Protein AF-A0A2S9G541-F1 (afdb_monomer_lite)

Secondary structure (DSSP, 8-state):
-HHHHHHHHHHSTTSHHHHHHHHHHHHTGGG--HHHHHHHHHHHHHHHHHHHHHHHHHHH-GGGS-HHHHHHHHHHHHHHHTT--

pLDDT: mean 89.06, std 5.02, range [63.19, 95.81]

Foldseek 3Di:
DLVVLLCQLVVPLPDPSLVVSQCVLVVLCVVVDPVSVVSNVSSQLSLLCPLQVLLVCCVVCVVVDDPVSNVSSVVSVVCSVVSHD

Sequence (85 aa):
LGVILGLMMCFDLGGPVNKAAYAFATAGLAAATTASFEIMATGMAAGMVPPLAMALATTIRPGLFSEPERENGRAAWLLGASFIS

Radius of gyration: 14.52 Å; chains: 1; bounding box: 32×18×41 Å

Structure (mmCIF, N/CA/C/O backbone):
data_AF-A0A2S9G541-F1
#
_entry.id   AF-A0A2S9G541-F1
#
loop_
_atom_site.group_PDB
_atom_site.id
_atom_site.type_symbol
_atom_site.label_atom_id
_atom_site.label_alt_id
_atom_site.label_comp_id
_atom_site.label_asym_id
_atom_site.label_entity_id
_atom_site.label_seq_id
_atom_site.pdbx_PDB_ins_code
_atom_site.Cartn_x
_atom_site.Cartn_y
_atom_site.Cartn_z
_atom_site.occupancy
_atom_site.B_iso_or_equiv
_atom_site.auth_seq_id
_atom_site.auth_comp_id
_atom_site.auth_asym_id
_atom_site.auth_atom_id
_atom_site.pdbx_PDB_model_num
ATOM 1 N N . LEU A 1 1 ? 7.069 -7.937 -12.630 1.00 75.50 1 LEU A N 1
ATOM 2 C CA . LEU A 1 1 ? 7.672 -6.801 -11.894 1.00 75.50 1 LEU A CA 1
ATOM 3 C C . LEU A 1 1 ? 6.660 -6.095 -10.990 1.00 75.50 1 LEU A C 1
ATOM 5 O O . LEU A 1 1 ? 6.933 -5.985 -9.804 1.00 75.50 1 LEU A O 1
ATOM 9 N N . GLY A 1 2 ? 5.489 -5.695 -11.504 1.00 83.19 2 GLY A N 1
ATOM 10 C CA . GLY A 1 2 ? 4.473 -4.971 -10.722 1.00 83.19 2 GLY A CA 1
ATOM 11 C C . GLY A 1 2 ? 4.054 -5.633 -9.402 1.00 83.19 2 GLY A C 1
ATOM 12 O O . GLY A 1 2 ? 3.994 -4.953 -8.390 1.00 83.19 2 GLY A O 1
ATOM 13 N N . VAL A 1 3 ? 3.872 -6.960 -9.370 1.00 86.56 3 VAL A N 1
ATOM 14 C CA . VAL A 1 3 ? 3.554 -7.696 -8.125 1.00 86.56 3 VAL A CA 1
ATOM 15 C C . VAL A 1 3 ? 4.650 -7.540 -7.066 1.00 86.56 3 VAL A C 1
ATOM 17 O O . VAL A 1 3 ? 4.346 -7.282 -5.910 1.00 86.56 3 VAL A O 1
ATOM 20 N N . ILE A 1 4 ? 5.925 -7.651 -7.453 1.00 90.00 4 ILE A N 1
ATOM 21 C CA . ILE A 1 4 ? 7.057 -7.521 -6.522 1.00 90.00 4 ILE A CA 1
ATOM 22 C C . ILE A 1 4 ? 7.110 -6.095 -5.966 1.00 90.00 4 ILE A C 1
ATOM 24 O O . ILE A 1 4 ? 7.180 -5.915 -4.755 1.00 90.00 4 ILE A O 1
ATOM 28 N N . LEU A 1 5 ? 7.014 -5.087 -6.838 1.00 87.25 5 LEU A N 1
ATOM 29 C CA . LEU A 1 5 ? 7.006 -3.684 -6.417 1.00 87.25 5 LEU A CA 1
ATOM 30 C C . LEU A 1 5 ? 5.792 -3.356 -5.545 1.00 87.25 5 LEU A C 1
ATOM 32 O O . LEU A 1 5 ? 5.933 -2.667 -4.543 1.00 87.25 5 LEU A O 1
ATOM 36 N N . GLY A 1 6 ? 4.616 -3.887 -5.877 1.00 86.31 6 GLY A N 1
ATOM 37 C CA .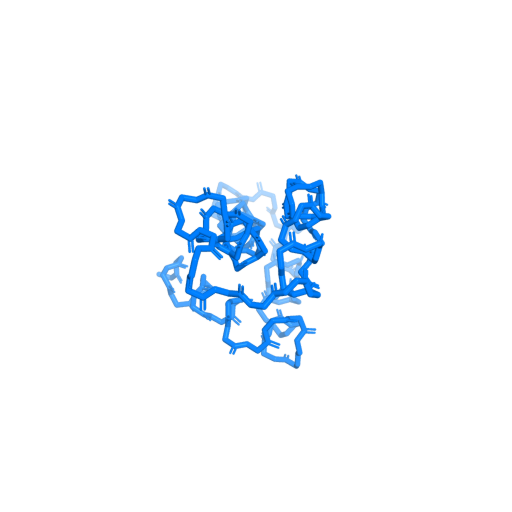 GLY A 1 6 ? 3.413 -3.702 -5.075 1.00 86.31 6 GLY A CA 1
ATOM 38 C C . GLY A 1 6 ? 3.543 -4.312 -3.680 1.00 86.31 6 GLY A C 1
ATOM 39 O O . GLY A 1 6 ? 3.189 -3.668 -2.695 1.00 86.31 6 GLY A O 1
ATOM 40 N N . LEU A 1 7 ? 4.133 -5.509 -3.579 1.00 88.44 7 LEU A N 1
ATOM 41 C CA . LEU A 1 7 ? 4.458 -6.123 -2.290 1.00 88.44 7 LEU A CA 1
ATOM 42 C C . LEU A 1 7 ? 5.444 -5.264 -1.494 1.00 88.44 7 LEU A C 1
ATOM 44 O O . LEU A 1 7 ? 5.227 -5.057 -0.306 1.00 88.44 7 LEU A O 1
ATOM 48 N N . MET A 1 8 ? 6.477 -4.713 -2.138 1.00 91.06 8 MET A N 1
ATOM 49 C CA . MET A 1 8 ? 7.428 -3.813 -1.478 1.00 91.06 8 MET A CA 1
ATOM 50 C C . MET A 1 8 ? 6.761 -2.532 -0.958 1.00 91.06 8 MET A C 1
ATOM 52 O O . MET A 1 8 ? 7.059 -2.111 0.155 1.00 91.06 8 MET A O 1
ATOM 56 N N . MET A 1 9 ? 5.831 -1.940 -1.715 1.00 89.56 9 MET A N 1
ATOM 57 C CA . MET A 1 9 ? 5.084 -0.749 -1.282 1.00 89.56 9 MET A CA 1
ATOM 58 C C . MET A 1 9 ? 4.198 -1.031 -0.059 1.00 89.56 9 MET A C 1
ATOM 60 O O . MET A 1 9 ? 4.012 -0.153 0.781 1.00 89.56 9 MET A O 1
ATOM 64 N N . CYS A 1 10 ? 3.677 -2.252 0.072 1.00 86.50 10 CYS A N 1
ATOM 65 C CA . CYS A 1 10 ? 2.811 -2.633 1.191 1.00 86.50 10 CYS A CA 1
ATOM 66 C C . CYS A 1 10 ? 3.570 -3.207 2.397 1.00 86.50 10 CYS A C 1
ATOM 68 O O . CYS A 1 10 ? 2.975 -3.351 3.460 1.00 86.50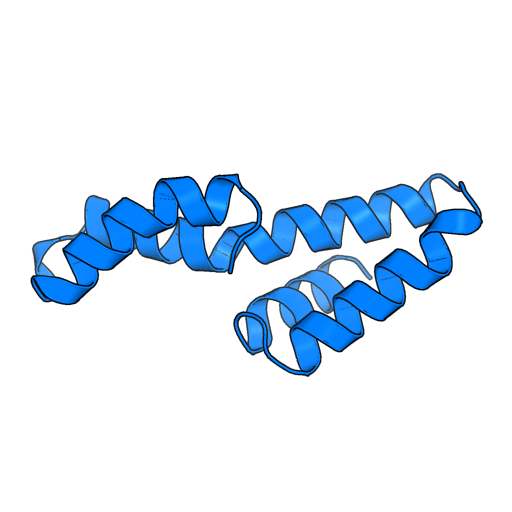 10 CYS A O 1
ATOM 70 N N . PHE A 1 11 ? 4.845 -3.573 2.236 1.00 87.19 11 PHE A N 1
ATOM 71 C CA . PHE A 1 11 ? 5.573 -4.398 3.202 1.00 87.19 11 PHE A CA 1
ATOM 72 C C . PHE A 1 11 ? 5.724 -3.736 4.575 1.00 87.19 11 PHE A C 1
ATOM 74 O O . PHE A 1 11 ? 5.504 -4.378 5.598 1.00 87.19 11 PHE A O 1
ATOM 81 N N . ASP A 1 12 ? 6.098 -2.459 4.595 1.00 83.88 12 ASP A N 1
ATOM 82 C CA . ASP A 1 12 ? 6.434 -1.729 5.818 1.00 83.88 12 ASP A CA 1
ATOM 83 C C . ASP A 1 12 ? 5.671 -0.411 5.978 1.00 83.88 12 ASP A C 1
ATOM 85 O O . ASP A 1 12 ? 6.101 0.449 6.744 1.00 83.88 12 ASP A O 1
ATOM 89 N N . LEU A 1 13 ? 4.544 -0.260 5.270 1.00 78.38 13 LEU A N 1
ATOM 90 C CA . LEU A 1 13 ? 3.592 0.845 5.449 1.00 78.38 13 LEU A CA 1
ATOM 91 C C . LEU A 1 13 ? 4.269 2.233 5.465 1.00 78.38 13 LEU A C 1
ATOM 93 O O . LEU A 1 13 ? 4.061 3.027 6.375 1.00 78.38 13 LEU A O 1
ATOM 97 N N . GLY A 1 14 ? 5.128 2.506 4.473 1.00 76.06 14 GLY A N 1
ATOM 98 C CA . GLY A 1 14 ? 5.847 3.787 4.342 1.00 76.06 14 GLY A CA 1
ATOM 99 C C . GLY A 1 14 ? 7.270 3.801 4.923 1.00 76.06 14 GLY A C 1
ATOM 100 O O . GLY A 1 14 ? 7.932 4.847 4.946 1.00 76.06 14 GLY A O 1
ATOM 101 N N . GLY A 1 15 ? 7.766 2.648 5.372 1.00 86.12 15 GLY A N 1
ATOM 102 C CA . GLY A 1 15 ? 9.131 2.458 5.856 1.00 86.12 15 GLY A CA 1
ATOM 103 C C . GLY A 1 15 ? 10.215 2.423 4.755 1.00 86.12 15 GLY A C 1
ATOM 104 O O . GLY A 1 15 ? 10.011 2.885 3.626 1.00 86.12 15 GLY A O 1
ATOM 105 N N . PRO A 1 16 ? 11.430 1.933 5.080 1.00 90.00 16 PRO A N 1
ATOM 106 C CA . PRO A 1 16 ? 12.566 1.878 4.155 1.00 90.00 16 PRO A CA 1
ATOM 107 C C . PRO A 1 16 ? 12.320 1.103 2.848 1.00 90.00 16 PRO A C 1
ATOM 109 O O . PRO A 1 16 ? 12.832 1.505 1.803 1.00 90.00 16 PRO A O 1
ATOM 112 N N . VAL A 1 17 ? 11.553 0.011 2.881 1.00 91.06 17 VAL A N 1
ATOM 113 C CA . VAL A 1 17 ? 11.258 -0.851 1.725 1.00 91.06 17 VAL A CA 1
ATOM 114 C C . VAL A 1 17 ? 10.289 -0.161 0.770 1.00 91.06 17 VAL A C 1
ATOM 116 O O . VAL A 1 17 ? 10.563 -0.117 -0.432 1.00 91.06 17 VAL A O 1
ATOM 119 N N . ASN A 1 18 ? 9.218 0.451 1.289 1.00 89.31 18 ASN A N 1
ATOM 120 C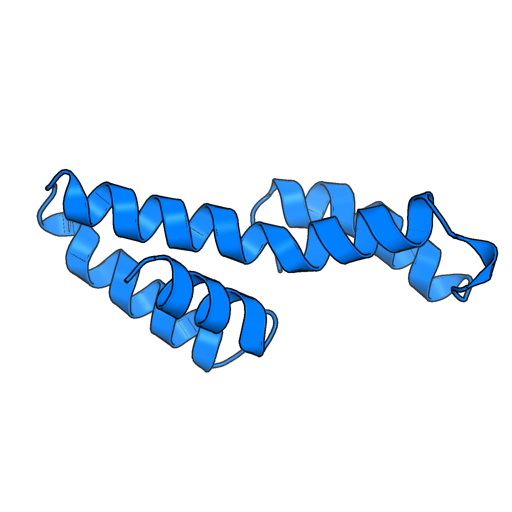 CA . ASN A 1 18 ? 8.321 1.288 0.492 1.00 89.31 18 ASN A CA 1
ATOM 121 C C . ASN A 1 18 ? 9.099 2.431 -0.184 1.00 89.31 18 ASN A C 1
ATOM 123 O O . ASN A 1 18 ? 9.020 2.608 -1.402 1.00 89.31 18 ASN A O 1
ATOM 127 N N . LYS A 1 19 ? 9.951 3.141 0.569 1.00 89.69 19 LYS A N 1
ATOM 128 C CA . LYS A 1 19 ? 10.774 4.230 0.016 1.00 89.69 19 LYS A CA 1
ATOM 129 C C . LYS A 1 19 ? 11.749 3.752 -1.054 1.00 89.69 19 LYS A C 1
ATOM 131 O O . LYS A 1 19 ? 11.926 4.445 -2.052 1.00 89.69 19 LYS A O 1
ATOM 136 N N . ALA A 1 20 ? 12.358 2.579 -0.886 1.00 91.88 20 ALA A N 1
ATOM 137 C CA . ALA A 1 20 ? 13.235 1.997 -1.898 1.00 91.88 20 ALA A CA 1
ATOM 138 C C . ALA A 1 20 ? 12.470 1.654 -3.189 1.00 91.88 20 ALA A C 1
ATOM 140 O O . ALA A 1 20 ? 12.950 1.952 -4.284 1.00 91.88 20 ALA A O 1
ATOM 141 N N . ALA A 1 21 ? 11.265 1.085 -3.076 1.00 89.81 21 ALA A N 1
ATOM 142 C CA . ALA A 1 21 ? 10.407 0.810 -4.228 1.00 89.81 21 ALA A CA 1
ATOM 143 C C . ALA A 1 21 ? 9.974 2.099 -4.945 1.00 89.81 21 ALA A C 1
ATOM 145 O O . ALA A 1 21 ? 10.039 2.174 -6.174 1.00 89.81 21 ALA A O 1
ATOM 146 N N . TYR A 1 22 ? 9.598 3.135 -4.190 1.00 90.31 22 TYR A N 1
ATOM 147 C CA . TYR A 1 22 ? 9.230 4.432 -4.755 1.00 90.31 22 TYR A CA 1
ATOM 148 C C . TYR A 1 22 ? 10.424 5.137 -5.419 1.00 90.31 22 TYR A C 1
ATOM 150 O O . TYR A 1 22 ? 10.290 5.689 -6.513 1.00 90.31 22 TYR A O 1
ATOM 158 N N . ALA A 1 23 ? 11.616 5.068 -4.817 1.00 91.75 23 ALA A N 1
ATOM 159 C CA . ALA A 1 23 ? 12.856 5.582 -5.401 1.00 91.75 23 ALA A CA 1
ATOM 160 C C . ALA A 1 23 ? 13.203 4.877 -6.723 1.00 91.75 23 ALA A C 1
ATOM 162 O O . ALA A 1 23 ? 13.570 5.528 -7.698 1.00 91.75 23 ALA A O 1
ATOM 163 N N . PHE A 1 24 ? 13.030 3.555 -6.789 1.00 90.38 24 PHE A N 1
ATOM 164 C CA . PHE A 1 24 ? 13.212 2.795 -8.025 1.00 90.38 24 PHE A CA 1
ATOM 165 C C . PHE A 1 24 ? 12.234 3.242 -9.124 1.00 90.38 24 PHE A C 1
ATOM 167 O O . PHE A 1 24 ? 12.646 3.498 -10.256 1.00 90.38 24 PHE A O 1
ATOM 174 N N . ALA A 1 25 ? 10.948 3.381 -8.787 1.00 88.81 25 ALA A N 1
ATOM 175 C CA . ALA A 1 25 ? 9.922 3.805 -9.737 1.00 88.81 25 ALA A CA 1
ATOM 176 C C . ALA A 1 25 ? 10.155 5.237 -10.254 1.00 88.81 25 ALA A C 1
ATOM 178 O O . ALA A 1 25 ? 10.068 5.490 -11.455 1.00 88.81 25 ALA A O 1
ATOM 179 N N . THR A 1 26 ? 10.497 6.168 -9.359 1.00 91.00 26 THR A N 1
ATOM 180 C CA . THR A 1 26 ? 10.776 7.572 -9.704 1.00 91.00 26 THR A CA 1
ATOM 181 C C . THR A 1 26 ? 12.050 7.739 -10.527 1.00 91.00 26 THR A C 1
ATOM 183 O O . THR A 1 26 ? 12.048 8.520 -11.478 1.00 91.00 26 THR A O 1
ATOM 186 N N . ALA A 1 27 ? 13.115 6.988 -10.231 1.00 91.50 27 ALA A N 1
ATOM 187 C CA . ALA A 1 27 ? 14.376 7.073 -10.969 1.00 91.50 27 ALA A CA 1
ATOM 188 C C . ALA A 1 27 ? 14.210 6.740 -12.463 1.00 91.50 27 ALA A C 1
ATOM 190 O O . ALA A 1 27 ? 14.828 7.373 -13.317 1.00 91.50 27 ALA A O 1
ATOM 191 N N . GLY A 1 28 ? 13.344 5.774 -12.787 1.00 86.94 28 GLY A N 1
ATOM 192 C CA . GLY A 1 28 ? 13.051 5.375 -14.166 1.00 86.94 28 GLY A CA 1
ATOM 193 C C . GLY A 1 28 ? 12.034 6.263 -14.889 1.00 86.94 28 GLY A C 1
ATOM 194 O O . GLY A 1 28 ? 11.839 6.099 -16.097 1.00 86.94 28 GLY A O 1
ATOM 195 N N . LEU A 1 29 ? 11.376 7.192 -14.185 1.00 89.69 29 LEU A N 1
ATOM 196 C CA . LEU A 1 29 ? 10.253 7.962 -14.724 1.00 89.69 29 LEU A CA 1
ATOM 197 C C . LEU A 1 29 ? 10.682 8.920 -15.844 1.00 89.69 29 LEU A C 1
ATOM 199 O O . LEU A 1 29 ? 9.959 9.085 -16.825 1.00 89.69 29 LEU A O 1
ATOM 203 N N . ALA A 1 30 ? 11.887 9.490 -15.743 1.00 91.12 30 ALA A N 1
ATOM 204 C CA . ALA A 1 30 ? 12.431 10.424 -16.731 1.00 91.12 30 ALA A CA 1
ATOM 205 C C . ALA A 1 30 ? 12.646 9.799 -18.122 1.00 91.12 30 ALA A C 1
ATOM 207 O O . ALA A 1 30 ? 12.699 10.521 -19.112 1.00 91.12 30 ALA A O 1
ATOM 208 N N . ALA A 1 31 ? 12.730 8.466 -18.216 1.00 91.44 31 ALA A N 1
ATOM 209 C CA . ALA A 1 31 ? 12.838 7.773 -19.498 1.00 91.44 31 ALA A CA 1
ATOM 210 C C . ALA A 1 31 ? 11.555 7.874 -20.349 1.00 91.44 31 ALA A C 1
ATOM 212 O O . ALA A 1 31 ? 11.604 7.572 -21.538 1.00 91.44 31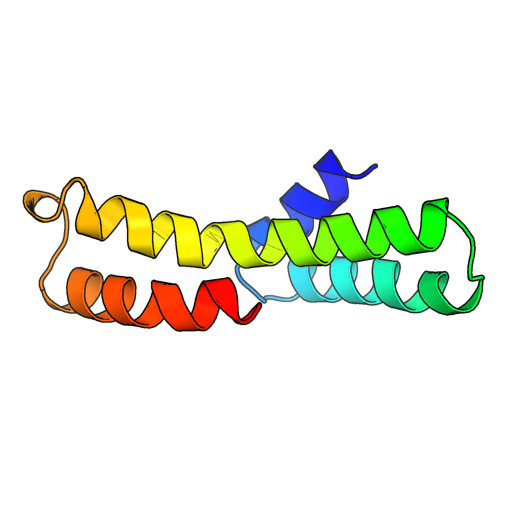 ALA A O 1
ATOM 213 N N . ALA A 1 32 ? 10.425 8.289 -19.755 1.00 90.44 32 ALA A N 1
ATOM 214 C CA . ALA A 1 32 ? 9.155 8.566 -20.435 1.00 90.44 32 ALA A CA 1
ATOM 215 C C . ALA A 1 32 ? 8.651 7.428 -21.350 1.00 90.44 32 ALA A C 1
ATOM 217 O O . ALA A 1 32 ? 7.998 7.665 -22.366 1.00 90.44 32 ALA A O 1
ATOM 218 N N . THR A 1 33 ? 8.951 6.179 -20.986 1.00 93.94 33 THR A N 1
ATOM 219 C CA . THR A 1 33 ? 8.459 4.991 -21.692 1.00 93.94 33 THR A CA 1
ATOM 220 C C . THR A 1 33 ? 7.142 4.510 -21.090 1.00 93.94 33 THR A C 1
ATOM 222 O O . THR A 1 33 ? 6.867 4.751 -19.913 1.00 93.94 33 THR A O 1
ATOM 225 N N . THR A 1 34 ? 6.354 3.751 -21.856 1.00 92.00 34 THR A N 1
ATOM 226 C CA . THR A 1 34 ? 5.147 3.087 -21.336 1.00 92.00 34 THR A CA 1
ATOM 227 C C . THR A 1 34 ? 5.458 2.258 -20.089 1.00 92.00 34 THR A C 1
ATOM 229 O O . THR A 1 34 ? 4.765 2.383 -19.085 1.00 92.00 34 THR A O 1
ATOM 232 N N . ALA A 1 35 ? 6.562 1.505 -20.101 1.00 89.31 35 ALA A N 1
ATOM 233 C CA . ALA A 1 35 ? 6.990 0.703 -18.958 1.00 89.31 35 ALA A CA 1
ATOM 234 C C . ALA A 1 35 ? 7.332 1.564 -17.726 1.00 89.31 35 ALA A C 1
ATOM 236 O O . ALA A 1 35 ? 6.971 1.210 -16.606 1.00 89.31 35 ALA A O 1
ATOM 237 N N . SER A 1 36 ? 7.988 2.715 -17.917 1.00 89.19 36 SER A N 1
ATOM 238 C CA . SER A 1 36 ? 8.283 3.665 -16.833 1.00 89.19 36 SER A CA 1
ATOM 239 C C . SER A 1 36 ? 7.002 4.181 -16.169 1.00 89.19 36 SER A C 1
ATOM 241 O O . SER A 1 36 ? 6.934 4.273 -14.942 1.00 89.19 36 SER A O 1
ATOM 243 N N . PHE A 1 37 ? 5.972 4.482 -16.965 1.00 91.69 37 PHE A N 1
ATOM 244 C CA . PHE A 1 37 ? 4.676 4.921 -16.449 1.00 91.69 37 PHE A CA 1
ATOM 245 C C . PHE A 1 37 ? 3.916 3.796 -15.747 1.00 91.69 37 PHE A C 1
ATOM 247 O O . PHE A 1 37 ? 3.370 4.021 -14.672 1.00 91.69 37 PHE A O 1
ATOM 254 N N . GLU A 1 38 ? 3.926 2.580 -16.295 1.00 92.38 38 GLU A N 1
ATOM 255 C CA . GLU A 1 38 ? 3.300 1.407 -15.671 1.00 92.38 38 GLU A CA 1
ATOM 256 C C . GLU A 1 38 ? 3.925 1.074 -14.312 1.00 92.38 38 GLU A C 1
ATOM 258 O O . GLU A 1 38 ? 3.210 0.766 -13.355 1.00 92.38 38 GLU A O 1
ATOM 263 N N . ILE A 1 39 ? 5.254 1.170 -14.198 1.00 90.88 39 ILE A N 1
ATOM 264 C CA . ILE A 1 39 ? 5.981 0.954 -12.942 1.00 90.88 39 ILE A CA 1
ATOM 265 C C . ILE A 1 39 ? 5.550 1.981 -11.890 1.00 90.88 39 ILE A C 1
ATOM 267 O O . ILE A 1 39 ? 5.209 1.599 -10.768 1.00 90.88 39 ILE A O 1
ATOM 271 N N . MET A 1 40 ? 5.518 3.267 -12.252 1.00 92.31 40 MET A N 1
ATOM 272 C CA . MET A 1 40 ? 5.093 4.330 -11.341 1.00 92.31 40 MET A CA 1
ATOM 273 C C . MET A 1 40 ? 3.620 4.191 -10.947 1.00 92.31 40 MET A C 1
ATOM 275 O O . MET A 1 40 ? 3.296 4.221 -9.762 1.00 92.31 40 MET A O 1
ATOM 279 N N . ALA A 1 41 ? 2.733 3.956 -11.916 1.00 90.94 41 ALA A N 1
ATOM 280 C CA . ALA A 1 41 ? 1.308 3.758 -11.671 1.00 90.94 41 ALA A CA 1
ATOM 281 C C . ALA A 1 41 ? 1.052 2.565 -10.743 1.00 90.94 41 ALA A C 1
ATOM 283 O O . ALA A 1 41 ? 0.241 2.662 -9.824 1.00 90.94 41 ALA A O 1
ATOM 284 N N . THR A 1 42 ? 1.784 1.463 -10.929 1.00 89.75 42 THR A N 1
ATOM 285 C CA . THR A 1 42 ? 1.685 0.296 -10.044 1.00 89.75 42 THR A CA 1
ATOM 286 C C . THR A 1 42 ? 2.135 0.636 -8.627 1.00 89.75 42 THR A C 1
ATOM 288 O O . THR A 1 42 ? 1.462 0.255 -7.672 1.00 89.75 42 THR A O 1
ATOM 291 N N . GLY A 1 43 ? 3.242 1.372 -8.476 1.00 88.12 43 GLY A N 1
ATOM 292 C CA . GLY A 1 43 ? 3.709 1.832 -7.169 1.00 88.12 43 GLY A CA 1
ATOM 293 C C . GLY A 1 43 ? 2.667 2.704 -6.466 1.00 88.12 43 GLY A C 1
ATOM 294 O O . GLY A 1 43 ? 2.344 2.462 -5.303 1.00 88.12 43 GLY A O 1
ATOM 295 N N . MET A 1 44 ? 2.088 3.663 -7.192 1.00 89.12 44 MET A N 1
ATOM 296 C CA . MET A 1 44 ? 1.059 4.552 -6.654 1.00 89.12 44 MET A CA 1
ATOM 297 C C . MET A 1 44 ? -0.215 3.796 -6.263 1.00 89.12 44 MET A C 1
ATOM 299 O O . MET A 1 44 ? -0.710 3.947 -5.152 1.00 89.12 44 MET A O 1
ATOM 303 N N . ALA A 1 45 ? -0.717 2.921 -7.132 1.00 89.62 45 ALA A N 1
ATOM 304 C CA . ALA A 1 45 ? -1.899 2.122 -6.829 1.00 89.62 45 ALA A CA 1
ATOM 305 C C . ALA A 1 45 ? -1.668 1.201 -5.621 1.00 89.62 45 ALA A C 1
ATOM 307 O O . ALA A 1 45 ? -2.525 1.105 -4.745 1.00 89.62 45 ALA A O 1
ATOM 308 N N . ALA A 1 46 ? -0.500 0.558 -5.539 1.00 88.94 46 ALA A N 1
ATOM 309 C CA . ALA A 1 46 ? -0.181 -0.361 -4.454 1.00 88.94 46 ALA A CA 1
ATOM 310 C C . ALA A 1 46 ? -0.040 0.342 -3.096 1.00 88.94 46 ALA A C 1
ATOM 312 O O . ALA A 1 46 ? -0.526 -0.185 -2.101 1.00 88.94 46 ALA A O 1
ATOM 313 N N . GLY A 1 47 ? 0.566 1.533 -3.028 1.00 86.31 47 GLY A N 1
ATOM 314 C CA . GLY A 1 47 ? 0.698 2.250 -1.750 1.00 86.31 47 GLY A CA 1
ATOM 315 C C . GLY A 1 47 ? -0.638 2.737 -1.168 1.00 86.31 47 GLY A C 1
ATOM 316 O O . GLY A 1 47 ? -0.759 2.888 0.044 1.00 86.31 47 GLY A O 1
ATOM 317 N N . MET A 1 48 ? -1.688 2.892 -1.983 1.00 91.50 48 MET A N 1
ATOM 318 C CA . MET A 1 48 ? -3.036 3.187 -1.468 1.00 91.50 48 MET A CA 1
ATOM 319 C C . MET A 1 48 ? -3.693 1.971 -0.794 1.00 91.50 48 MET A C 1
ATOM 321 O O . MET A 1 48 ? -4.622 2.135 -0.003 1.00 91.50 48 MET A O 1
ATOM 325 N N . VAL A 1 49 ? -3.242 0.746 -1.094 1.00 90.81 49 VAL A N 1
ATOM 326 C CA . VAL A 1 49 ? -3.920 -0.487 -0.664 1.00 90.81 49 VAL A CA 1
ATOM 327 C C . VAL A 1 49 ? -3.960 -0.640 0.859 1.00 90.81 49 VAL A C 1
ATOM 329 O O . VAL A 1 49 ? -5.052 -0.895 1.364 1.00 90.81 49 VAL A O 1
ATOM 332 N N . PRO A 1 50 ? -2.865 -0.474 1.627 1.00 89.25 50 PRO A N 1
ATOM 333 C CA . PRO A 1 50 ? -2.917 -0.677 3.074 1.00 89.25 50 PRO A CA 1
ATOM 334 C C . PRO A 1 50 ? -3.882 0.248 3.843 1.00 89.25 50 PRO A C 1
ATOM 336 O O . PRO A 1 50 ? -4.707 -0.280 4.597 1.00 89.25 50 PRO A O 1
ATOM 339 N N . PRO A 1 51 ? -3.863 1.588 3.664 1.00 90.00 51 PRO A N 1
ATOM 340 C CA . PRO A 1 51 ? -4.810 2.466 4.354 1.00 90.00 51 PRO A CA 1
ATOM 341 C C . PRO A 1 51 ? -6.257 2.222 3.903 1.00 90.00 51 PRO A C 1
ATOM 343 O O . PRO A 1 51 ? -7.153 2.157 4.744 1.00 90.00 51 PRO A O 1
ATOM 346 N N . LEU A 1 52 ? -6.502 1.983 2.608 1.00 90.81 52 LEU A N 1
ATOM 347 C CA . LEU A 1 52 ? -7.844 1.644 2.120 1.00 90.81 52 LEU A CA 1
ATOM 348 C C . LEU A 1 52 ? -8.330 0.288 2.649 1.00 90.81 52 LEU A C 1
ATOM 350 O O . LEU A 1 52 ? -9.508 0.141 2.969 1.00 90.81 52 LEU A O 1
ATOM 354 N N . ALA A 1 53 ? -7.442 -0.697 2.794 1.00 90.94 53 ALA A N 1
ATOM 355 C CA . ALA A 1 53 ? -7.774 -1.992 3.380 1.00 90.94 53 ALA A CA 1
ATOM 356 C C . ALA A 1 53 ? -8.148 -1.858 4.863 1.00 90.94 53 ALA A C 1
ATOM 358 O O . ALA A 1 53 ? -9.123 -2.469 5.298 1.00 90.94 53 ALA A O 1
ATOM 359 N N . MET A 1 54 ? -7.433 -1.025 5.628 1.00 90.69 54 MET A N 1
ATOM 360 C CA . MET A 1 54 ? -7.784 -0.710 7.018 1.00 90.69 54 MET A CA 1
ATOM 361 C C . MET A 1 54 ? -9.147 -0.005 7.102 1.00 90.69 54 MET A C 1
ATOM 363 O O . MET A 1 54 ? -10.011 -0.391 7.897 1.00 90.69 54 MET A O 1
ATOM 367 N N . ALA A 1 55 ? -9.366 0.993 6.245 1.00 92.62 55 ALA A N 1
ATOM 368 C CA . ALA A 1 55 ? -10.615 1.740 6.160 1.00 92.62 55 ALA A CA 1
ATOM 369 C C . ALA A 1 55 ? -11.809 0.833 5.809 1.00 92.62 55 ALA A C 1
ATOM 371 O O . ALA A 1 55 ? -12.884 0.914 6.410 1.00 92.62 55 ALA A O 1
ATOM 372 N N . LEU A 1 56 ? -11.609 -0.104 4.882 1.00 94.06 56 LEU A N 1
ATOM 373 C CA . LEU A 1 56 ? -12.618 -1.081 4.489 1.00 94.06 56 LEU A CA 1
ATOM 374 C C . LEU A 1 56 ? -12.873 -2.129 5.584 1.00 94.06 56 LEU A C 1
ATOM 376 O O . LEU A 1 56 ? -14.019 -2.454 5.888 1.00 94.06 56 LEU A O 1
ATOM 380 N N . ALA A 1 57 ? -11.823 -2.653 6.217 1.00 94.12 57 ALA A N 1
ATOM 381 C CA . ALA A 1 57 ? -11.961 -3.678 7.248 1.00 94.12 57 ALA A CA 1
ATOM 382 C C . ALA A 1 57 ? -12.750 -3.163 8.464 1.00 94.12 57 ALA A C 1
ATOM 384 O O . ALA A 1 57 ? -13.680 -3.829 8.932 1.00 94.12 57 ALA A O 1
ATOM 385 N N . THR A 1 58 ? -12.424 -1.954 8.926 1.00 94.19 58 THR A N 1
ATOM 386 C CA . THR A 1 58 ? -13.074 -1.300 10.074 1.00 94.19 58 THR A CA 1
ATOM 387 C C . THR A 1 58 ? -14.513 -0.866 9.788 1.00 94.19 58 THR A C 1
ATOM 389 O O . THR A 1 58 ? -15.325 -0.807 10.713 1.00 94.19 58 THR A O 1
ATOM 392 N N . THR A 1 59 ? -14.864 -0.609 8.523 1.00 92.75 59 THR A N 1
ATOM 393 C CA . THR A 1 59 ? -16.239 -0.270 8.115 1.00 92.75 59 THR A CA 1
ATOM 394 C C . THR A 1 59 ? -17.126 -1.498 7.921 1.00 92.75 59 THR A C 1
ATOM 396 O O . THR A 1 59 ? -18.275 -1.472 8.355 1.00 92.75 59 THR A O 1
ATOM 399 N N . ILE A 1 60 ? -16.614 -2.583 7.327 1.00 95.81 60 ILE A N 1
ATOM 400 C CA . ILE A 1 60 ? -17.394 -3.813 7.098 1.00 95.81 60 ILE A CA 1
ATOM 401 C C . ILE A 1 60 ? -17.585 -4.609 8.395 1.00 95.81 60 ILE A C 1
ATOM 403 O O . ILE A 1 60 ? -18.663 -5.152 8.634 1.00 95.81 60 ILE A O 1
ATOM 407 N N . ARG A 1 61 ? -16.549 -4.711 9.240 1.00 94.38 61 ARG A N 1
ATOM 408 C CA . ARG A 1 61 ? -16.594 -5.507 10.482 1.00 94.38 61 ARG A CA 1
ATOM 409 C C . ARG A 1 61 ? -16.202 -4.691 11.715 1.00 94.38 61 ARG A C 1
ATOM 411 O O . ARG A 1 61 ? -15.264 -5.071 12.411 1.00 94.38 61 ARG A O 1
ATOM 418 N N . PRO A 1 62 ? -16.938 -3.617 12.052 1.00 91.44 62 PRO A N 1
ATOM 419 C CA . PRO A 1 62 ? -16.579 -2.717 13.148 1.00 91.44 62 PRO A CA 1
ATOM 420 C C . PRO A 1 62 ? -16.494 -3.408 14.514 1.00 91.44 62 PRO A C 1
ATOM 422 O O . PRO A 1 62 ? -15.746 -2.954 15.366 1.00 91.44 62 PRO A O 1
ATOM 425 N N . GLY A 1 63 ? -17.225 -4.508 14.731 1.00 92.31 63 GLY A N 1
ATOM 426 C CA . GLY A 1 63 ? -17.205 -5.253 15.997 1.00 92.31 63 GLY A CA 1
ATOM 427 C C . GLY A 1 63 ? -15.917 -6.038 16.273 1.00 92.31 63 GLY A C 1
ATOM 428 O O . GLY A 1 63 ? -15.767 -6.561 17.370 1.00 92.31 63 GLY A O 1
ATOM 429 N N . LEU A 1 64 ? -15.003 -6.136 1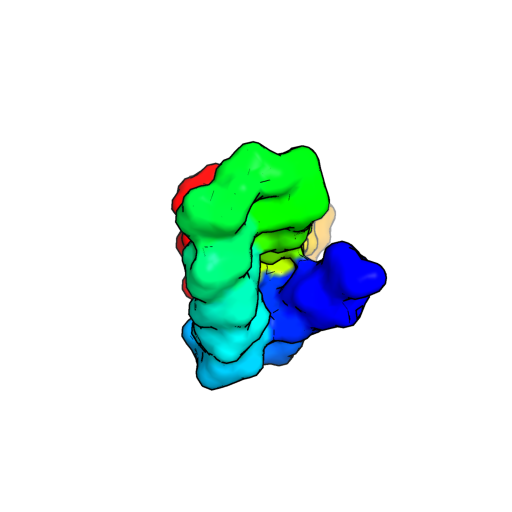5.301 1.00 94.06 64 LEU A N 1
ATOM 430 C CA . LEU A 1 64 ? -13.685 -6.758 15.483 1.00 94.06 64 LEU A CA 1
ATOM 431 C C . LEU A 1 64 ? -12.597 -5.749 15.878 1.00 94.06 64 LEU A C 1
ATOM 433 O O . LEU A 1 64 ? -11.478 -6.164 16.159 1.00 94.06 64 LEU A O 1
ATOM 437 N N . PHE A 1 65 ? -12.916 -4.452 15.870 1.00 93.69 65 PHE A N 1
ATOM 438 C CA . PHE A 1 65 ? -11.957 -3.369 16.061 1.00 93.69 65 PHE A CA 1
ATOM 439 C C . PHE A 1 65 ? -12.360 -2.486 17.241 1.00 93.69 65 PHE A C 1
ATOM 441 O O . PHE A 1 65 ? -13.543 -2.231 17.487 1.00 93.69 65 PHE A O 1
ATOM 448 N N . SER A 1 66 ? -11.357 -1.993 17.954 1.00 94.94 66 SER A N 1
ATOM 449 C CA . SER A 1 66 ? -11.503 -1.016 19.026 1.00 94.94 66 SER A CA 1
ATOM 450 C C . SER A 1 66 ? -11.976 0.344 18.500 1.00 94.94 66 SER A C 1
ATOM 452 O O . SER A 1 66 ? -11.932 0.641 17.304 1.00 94.94 66 SER A O 1
ATOM 454 N N . GLU A 1 67 ? -12.448 1.194 19.408 1.00 92.19 67 GLU A N 1
ATOM 455 C CA . GLU A 1 67 ? -12.905 2.543 19.067 1.00 92.19 67 GLU A CA 1
ATOM 456 C C . GLU A 1 67 ? -11.807 3.389 18.386 1.00 92.19 67 GLU A C 1
ATOM 458 O O . GLU A 1 67 ? -12.079 3.905 17.298 1.00 92.19 67 GLU A O 1
ATOM 463 N N . PRO A 1 68 ? -10.550 3.419 18.886 1.00 93.12 68 PRO A N 1
ATOM 464 C CA . PRO A 1 68 ? -9.467 4.139 18.212 1.00 93.12 68 PRO A CA 1
ATOM 465 C C . PRO A 1 68 ? -9.149 3.593 16.812 1.00 93.12 68 PRO A C 1
ATOM 467 O O . PRO A 1 68 ? -8.898 4.357 15.882 1.00 93.12 68 PRO A O 1
ATOM 470 N N . GLU A 1 69 ? -9.189 2.271 16.617 1.00 91.19 69 GLU A N 1
ATOM 471 C CA . GLU A 1 69 ? -8.944 1.658 15.302 1.00 91.19 69 GLU A CA 1
ATOM 472 C C . GLU A 1 69 ? -10.022 2.041 14.284 1.00 91.19 69 GLU A C 1
ATOM 474 O O . GLU A 1 69 ? -9.722 2.267 13.112 1.00 91.19 69 GLU A O 1
ATOM 479 N N . ARG A 1 70 ? -11.280 2.162 14.719 1.00 92.38 70 ARG A N 1
ATOM 480 C CA . ARG A 1 70 ? -12.391 2.589 13.856 1.00 92.38 70 ARG A CA 1
ATOM 481 C C . ARG A 1 70 ? -12.300 4.066 13.491 1.00 92.38 70 ARG A C 1
ATOM 483 O O . ARG A 1 70 ? -12.639 4.425 12.364 1.00 92.38 70 ARG A O 1
ATOM 490 N N . GLU A 1 71 ? -11.859 4.919 14.409 1.00 92.44 71 GLU A N 1
ATOM 491 C CA . GLU A 1 71 ? -11.606 6.333 14.118 1.00 92.44 71 GLU A CA 1
ATOM 492 C C . GLU A 1 71 ? -10.460 6.500 13.119 1.00 92.44 71 GLU A C 1
ATOM 494 O O . GLU A 1 71 ? -10.621 7.186 12.106 1.00 92.44 71 GLU A O 1
ATOM 499 N N . ASN A 1 72 ? -9.357 5.779 13.330 1.00 89.19 72 ASN A N 1
ATOM 500 C CA . ASN A 1 72 ? -8.238 5.744 12.390 1.00 89.19 72 ASN A CA 1
ATOM 501 C C . ASN A 1 72 ? -8.667 5.212 11.017 1.00 89.19 72 ASN A C 1
ATOM 503 O O . ASN A 1 72 ? -8.327 5.802 9.994 1.00 89.19 72 ASN A O 1
ATOM 507 N N . GLY A 1 73 ? -9.489 4.160 10.977 1.00 89.81 73 GLY A N 1
ATOM 508 C CA . GLY A 1 73 ? -10.049 3.622 9.738 1.00 89.81 73 GLY A CA 1
ATOM 509 C C . GLY A 1 73 ? -10.910 4.628 8.963 1.00 89.81 73 GLY A C 1
ATOM 510 O O . GLY A 1 73 ? -10.884 4.646 7.734 1.00 89.81 73 GLY A O 1
ATOM 511 N N . ARG A 1 74 ? -11.632 5.526 9.649 1.00 90.00 74 ARG A N 1
ATOM 512 C CA . ARG A 1 74 ? -12.382 6.608 8.985 1.00 90.00 74 ARG A CA 1
ATOM 513 C C . ARG A 1 74 ? -11.451 7.621 8.325 1.00 90.00 74 ARG A C 1
ATOM 515 O O . ARG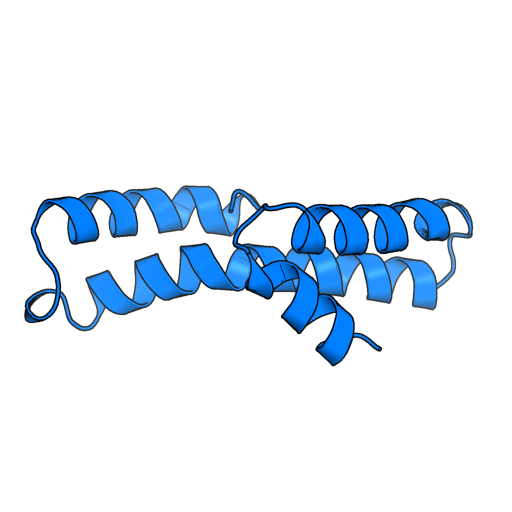 A 1 74 ? -11.692 7.992 7.179 1.00 90.00 74 ARG A O 1
ATOM 522 N N . ALA A 1 75 ? -10.393 8.041 9.018 1.00 90.25 75 ALA A N 1
ATOM 523 C CA . ALA A 1 75 ? -9.389 8.942 8.450 1.00 90.25 75 ALA A CA 1
ATOM 524 C C . ALA A 1 75 ? -8.628 8.285 7.282 1.00 90.25 75 ALA A C 1
ATOM 526 O O . ALA A 1 75 ? -8.334 8.940 6.279 1.00 90.25 75 ALA A O 1
ATOM 527 N N . ALA A 1 76 ? -8.386 6.974 7.373 1.00 90.81 76 ALA A N 1
ATOM 528 C CA . ALA A 1 76 ? -7.665 6.195 6.373 1.00 90.81 76 ALA A CA 1
ATOM 529 C C . ALA A 1 76 ? -8.351 6.153 4.994 1.00 90.81 76 ALA A C 1
ATOM 531 O O . ALA A 1 76 ? -7.664 5.957 3.995 1.00 90.81 76 ALA A O 1
ATOM 532 N N . TRP A 1 77 ? -9.662 6.417 4.895 1.00 89.62 77 TRP A N 1
ATOM 533 C CA . TRP A 1 77 ? -10.329 6.599 3.597 1.00 89.62 77 TRP A CA 1
ATOM 534 C C . TRP A 1 77 ? -9.745 7.772 2.808 1.00 89.62 77 TRP A C 1
ATOM 536 O O . TRP A 1 77 ? -9.403 7.623 1.636 1.00 89.62 77 TRP A O 1
ATOM 546 N N . LEU A 1 78 ? -9.620 8.933 3.455 1.00 88.56 78 LEU A N 1
ATOM 547 C CA . LEU A 1 78 ? -9.101 10.145 2.820 1.00 88.56 78 LEU A CA 1
ATOM 548 C C . LEU A 1 78 ? -7.590 10.056 2.609 1.00 88.56 78 LEU A C 1
ATOM 550 O O . LEU A 1 78 ? -7.101 10.418 1.539 1.00 88.56 78 LEU A O 1
ATOM 554 N N . LEU A 1 79 ? -6.861 9.545 3.605 1.00 87.38 79 LEU A N 1
ATOM 555 C CA . LEU A 1 79 ? -5.409 9.382 3.524 1.00 87.38 79 LEU A CA 1
ATOM 556 C C . LEU A 1 79 ? -5.034 8.377 2.427 1.00 87.38 79 LEU A C 1
ATOM 558 O O . LEU A 1 79 ? -4.255 8.707 1.535 1.00 87.38 79 LEU A O 1
ATOM 562 N N . GLY A 1 80 ? -5.681 7.211 2.405 1.00 84.94 80 GLY A N 1
ATOM 563 C CA . GLY A 1 80 ? -5.437 6.184 1.398 1.00 84.94 80 GLY A CA 1
ATOM 564 C C . GLY A 1 80 ? -5.796 6.623 -0.017 1.00 84.94 80 GLY A C 1
ATOM 565 O O . GLY A 1 80 ? -5.006 6.407 -0.930 1.00 84.94 80 GLY A O 1
ATOM 566 N N . ALA A 1 81 ? -6.922 7.321 -0.205 1.00 84.88 81 ALA A N 1
ATOM 567 C CA . ALA A 1 81 ? -7.281 7.891 -1.508 1.00 84.88 81 ALA A CA 1
ATOM 568 C C . ALA A 1 81 ? -6.290 8.971 -1.987 1.00 84.88 81 ALA A C 1
ATOM 570 O O . ALA A 1 81 ? -6.136 9.179 -3.189 1.00 84.88 81 ALA A O 1
ATOM 571 N N . SER A 1 82 ? -5.596 9.632 -1.057 1.00 84.19 82 SER A N 1
ATOM 572 C CA . SER A 1 82 ? -4.600 10.673 -1.341 1.00 84.19 82 SER A CA 1
ATOM 573 C C . SER A 1 82 ? -3.174 10.131 -1.482 1.00 84.19 82 SER A C 1
ATOM 575 O O . SER A 1 82 ? -2.237 10.923 -1.535 1.00 84.19 82 SER A O 1
ATOM 577 N N . PHE A 1 83 ? -2.993 8.804 -1.537 1.00 78.50 83 PHE A N 1
ATOM 578 C CA . PHE A 1 83 ? -1.677 8.153 -1.545 1.00 78.50 83 PHE A CA 1
ATOM 579 C C . PHE A 1 83 ? -0.829 8.455 -0.297 1.00 78.50 83 PHE A C 1
ATOM 581 O O . PHE A 1 83 ? 0.390 8.604 -0.366 1.00 78.50 83 PHE A O 1
ATOM 588 N N . ILE A 1 84 ? -1.479 8.555 0.860 1.00 73.19 84 ILE A N 1
ATOM 589 C CA . ILE A 1 84 ? -0.818 8.726 2.152 1.00 73.19 84 ILE A CA 1
ATOM 590 C C . ILE A 1 84 ? -0.993 7.421 2.929 1.00 73.19 84 ILE A C 1
ATOM 592 O O . ILE A 1 84 ? -2.110 7.069 3.322 1.00 73.19 84 ILE A O 1
ATOM 596 N N . SER A 1 85 ? 0.117 6.696 3.082 1.00 63.19 85 SER A N 1
ATOM 597 C CA . SER A 1 85 ? 0.237 5.443 3.839 1.00 63.19 85 SER A CA 1
ATOM 598 C C . SER A 1 85 ? 0.831 5.684 5.216 1.00 63.19 85 SER A C 1
ATOM 600 O O . SER A 1 85 ? 1.757 6.523 5.309 1.00 63.19 85 SER A O 1
#